Protein AF-A0A3B7D4I5-F1 (afdb_monomer)

Solvent-accessible surface area (backbone atoms only — not comparable to full-atom values): 6914 Å² total; per-residue (Å²): 123,66,64,62,58,49,51,51,51,52,49,56,51,49,69,68,64,67,80,83,75,76,72,61,68,58,54,61,61,45,47,56,60,52,48,54,52,50,55,51,49,54,54,47,51,71,71,57,50,79,86,58,76,73,88,76,76,68,84,72,82,76,75,82,68,80,87,82,72,85,89,70,88,86,79,81,91,80,82,84,83,66,93,67,67,78,54,64,34,91,91,41,79,90,50,81,65,52,80,82,127

Foldseek 3Di:
DVVVVVVVVVVVVVVVVPPDDDCPVVVVVVCVVVVVVVVVVVVCCVPVCPVDDPPPPDPPPPPDDPPDDDDDDPDDDDDDPDPDDPQDCPVPVPDDRDDDD

Radius of gyration: 33.46 Å; Cα contacts (8 Å, |Δi|>4): 15; chains: 1; bounding box: 57×42×79 Å

pLDDT: mean 73.71, std 11.94, range [52.72, 97.81]

Sequence (101 aa):
MSDLALQLSHAAVATLETSSDSGAPLVLLLLGPAGAAGVYWVLYRYYRNTDKSHDFEKETIIESQPATGSDHKVDTVSGTKRTQINGNNVTQYRKRVQRSG

Mean predicted aligned error: 18.59 Å

Structure (mmCIF, N/CA/C/O backbone):
data_AF-A0A3B7D4I5-F1
#
_entry.id   AF-A0A3B7D4I5-F1
#
loop_
_atom_site.group_PDB
_atom_site.id
_atom_site.type_symbol
_atom_site.label_atom_id
_atom_site.label_alt_id
_atom_site.label_comp_id
_atom_site.label_asym_id
_atom_site.label_entity_id
_atom_site.label_seq_id
_atom_site.pdbx_PDB_ins_code
_atom_site.Cartn_x
_atom_site.Cartn_y
_atom_site.Cartn_z
_atom_site.occupancy
_atom_site.B_iso_or_equiv
_atom_site.auth_seq_id
_atom_site.auth_comp_id
_atom_site.auth_asym_id
_atom_site.auth_atom_id
_atom_site.pdbx_PDB_model_num
ATOM 1 N N . MET A 1 1 ? 24.888 -25.890 -38.884 1.00 59.31 1 MET A N 1
ATOM 2 C CA . MET A 1 1 ? 23.903 -25.389 -37.891 1.00 59.31 1 MET A CA 1
ATOM 3 C C . MET A 1 1 ? 24.536 -24.528 -36.792 1.00 59.31 1 MET A C 1
ATOM 5 O O . MET A 1 1 ? 23.805 -23.809 -36.130 1.00 59.31 1 MET A O 1
ATOM 9 N N . SER A 1 2 ? 25.861 -24.550 -36.603 1.00 69.00 2 SER A N 1
ATOM 10 C CA . SER A 1 2 ? 26.590 -23.721 -35.626 1.00 69.00 2 SER A CA 1
ATOM 11 C C . SER A 1 2 ? 26.709 -22.242 -36.015 1.00 69.00 2 SER A C 1
ATOM 13 O O . SER A 1 2 ? 26.731 -21.382 -35.144 1.00 69.00 2 SER A O 1
ATOM 15 N N . ASP A 1 3 ? 26.744 -21.949 -37.314 1.00 75.50 3 ASP A N 1
ATOM 16 C CA . ASP A 1 3 ? 27.034 -20.609 -37.843 1.00 75.50 3 ASP A CA 1
ATOM 17 C C . ASP A 1 3 ? 25.891 -19.606 -37.611 1.00 75.50 3 ASP A C 1
ATOM 19 O O . ASP A 1 3 ? 26.109 -18.454 -37.254 1.00 75.50 3 ASP A O 1
ATOM 23 N N . LEU A 1 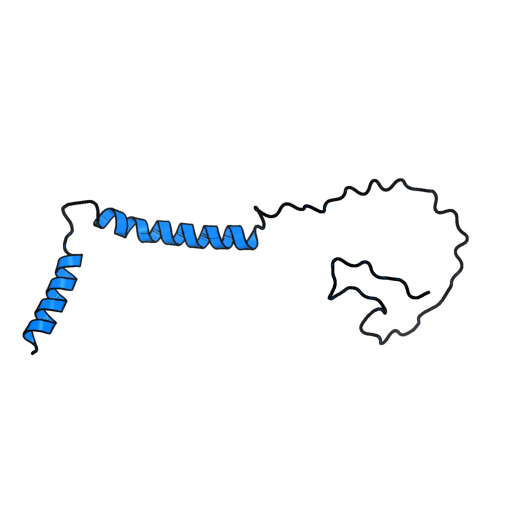4 ? 24.641 -20.072 -37.704 1.00 72.94 4 LEU A N 1
ATOM 24 C CA . LEU A 1 4 ? 23.451 -19.244 -37.486 1.00 72.94 4 LEU A CA 1
ATOM 25 C C . LEU A 1 4 ? 23.274 -18.865 -36.008 1.00 72.94 4 LEU A C 1
ATOM 27 O O . LEU A 1 4 ? 22.890 -17.743 -35.698 1.00 72.94 4 LEU A O 1
ATOM 31 N N . ALA A 1 5 ? 23.595 -19.784 -35.093 1.00 74.25 5 ALA A N 1
ATOM 32 C CA . ALA A 1 5 ? 23.578 -19.519 -33.655 1.00 74.25 5 ALA A CA 1
ATOM 33 C C . ALA A 1 5 ? 24.685 -18.531 -33.251 1.00 74.25 5 ALA A C 1
ATOM 35 O O . ALA A 1 5 ? 24.465 -17.675 -32.396 1.00 74.25 5 ALA A O 1
ATOM 36 N N . LEU A 1 6 ? 25.847 -18.620 -33.906 1.00 70.25 6 LEU A N 1
ATOM 37 C CA . LEU A 1 6 ? 26.943 -17.678 -33.720 1.00 70.25 6 LEU A CA 1
ATOM 38 C C . LEU A 1 6 ? 26.584 -16.297 -34.291 1.00 70.25 6 LEU A C 1
ATOM 40 O O . LEU A 1 6 ? 26.788 -15.289 -33.630 1.00 70.25 6 LEU A O 1
ATOM 44 N N . GLN A 1 7 ? 25.987 -16.218 -35.480 1.00 69.06 7 GLN A N 1
ATOM 45 C CA . GLN A 1 7 ? 25.536 -14.945 -36.051 1.00 69.06 7 GLN A CA 1
ATOM 46 C C . GLN A 1 7 ? 24.441 -14.283 -35.208 1.00 69.06 7 GLN A C 1
ATOM 48 O O . GLN A 1 7 ? 24.477 -13.072 -35.016 1.00 69.06 7 GLN A O 1
ATOM 53 N N . LEU A 1 8 ? 23.512 -15.063 -34.647 1.00 66.50 8 LEU A N 1
ATOM 54 C CA . LEU A 1 8 ? 22.492 -14.552 -33.728 1.00 66.50 8 LEU A CA 1
ATOM 55 C C . LEU A 1 8 ? 23.092 -14.015 -32.423 1.00 66.50 8 LEU A C 1
ATOM 57 O O . LEU A 1 8 ? 22.631 -12.987 -31.932 1.00 66.50 8 LEU A O 1
ATOM 61 N N . SER A 1 9 ? 24.121 -14.665 -31.870 1.00 67.69 9 SER A N 1
ATOM 62 C CA . SER A 1 9 ? 24.784 -14.175 -30.657 1.00 67.69 9 SER A CA 1
ATOM 63 C C . SER A 1 9 ? 25.602 -12.909 -30.918 1.00 67.69 9 SER A C 1
ATOM 65 O O . SER A 1 9 ? 25.519 -11.963 -30.138 1.00 67.69 9 SER A O 1
ATOM 67 N N . HIS A 1 10 ? 26.322 -12.837 -32.041 1.00 62.84 10 HIS A N 1
ATOM 68 C CA . HIS A 1 10 ? 27.064 -11.636 -32.433 1.00 62.84 10 HIS A CA 1
ATOM 69 C C . HIS A 1 10 ? 26.127 -10.483 -32.800 1.00 62.84 10 HIS A C 1
ATOM 71 O O . HIS A 1 10 ? 26.426 -9.346 -32.459 1.00 62.84 10 HIS A O 1
ATOM 77 N N . ALA A 1 11 ? 24.977 -10.755 -33.426 1.00 60.16 11 ALA A N 1
ATOM 78 C CA . ALA A 1 11 ? 23.957 -9.745 -33.697 1.00 60.16 11 ALA A CA 1
ATOM 79 C C . ALA A 1 11 ? 23.325 -9.213 -32.401 1.00 60.16 11 ALA A C 1
ATOM 81 O O . ALA A 1 11 ? 23.162 -8.006 -32.270 1.00 60.16 11 ALA A O 1
ATOM 82 N N . ALA A 1 12 ? 23.042 -10.079 -31.422 1.00 60.72 12 ALA A N 1
ATOM 83 C CA . ALA A 1 12 ? 22.529 -9.665 -30.113 1.00 60.72 12 ALA A CA 1
ATOM 84 C C . ALA A 1 12 ? 23.542 -8.805 -29.330 1.00 60.72 12 ALA A C 1
ATOM 86 O O . ALA A 1 12 ? 23.168 -7.810 -28.706 1.00 60.72 12 ALA A O 1
ATOM 87 N N . VAL A 1 13 ? 24.834 -9.143 -29.404 1.00 61.03 13 VAL A N 1
ATOM 88 C CA . VAL A 1 13 ? 25.917 -8.338 -28.815 1.00 61.03 13 VAL A CA 1
ATOM 89 C C . VAL A 1 13 ? 26.122 -7.031 -29.594 1.00 61.03 13 VAL A C 1
ATOM 91 O O . VAL A 1 13 ? 26.251 -5.979 -28.981 1.00 61.03 13 VAL A O 1
ATOM 94 N N . ALA A 1 14 ? 26.035 -7.048 -30.927 1.00 57.28 14 ALA A N 1
ATOM 95 C CA . ALA A 1 14 ? 26.129 -5.854 -31.772 1.00 57.28 14 ALA A CA 1
ATOM 96 C C . ALA A 1 14 ? 24.948 -4.883 -31.575 1.00 57.28 14 ALA A C 1
ATO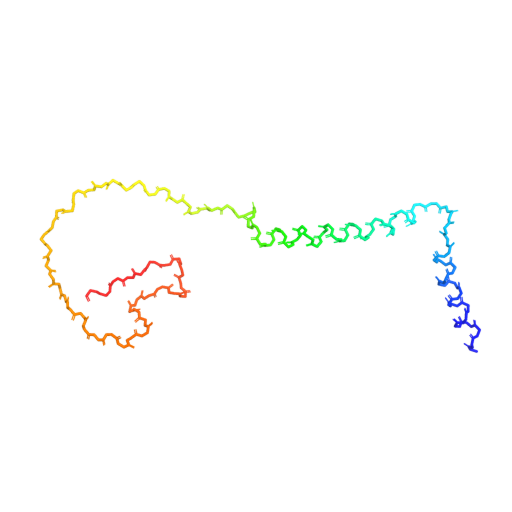M 98 O O . ALA A 1 14 ? 25.133 -3.670 -31.632 1.00 57.28 14 ALA A O 1
ATOM 99 N N . THR A 1 15 ? 23.745 -5.392 -31.279 1.00 58.62 15 THR A N 1
ATOM 100 C CA . THR A 1 15 ? 22.605 -4.553 -30.868 1.00 58.62 15 THR A CA 1
ATOM 101 C C . THR A 1 15 ? 22.793 -3.923 -29.487 1.00 58.62 15 THR A C 1
ATOM 103 O O . THR A 1 15 ? 22.164 -2.909 -29.205 1.00 58.62 15 THR A O 1
ATOM 106 N N . LEU A 1 16 ? 23.667 -4.480 -28.641 1.00 58.16 16 LEU A N 1
ATOM 107 C CA . LEU A 1 16 ? 24.083 -3.869 -27.374 1.00 58.16 16 LEU A CA 1
ATOM 108 C C . LEU A 1 16 ? 25.223 -2.850 -27.572 1.00 58.16 16 LEU A C 1
ATOM 110 O O . LEU A 1 16 ? 25.267 -1.836 -26.885 1.00 58.16 16 LEU A O 1
ATOM 114 N N . GLU A 1 17 ? 26.109 -3.098 -28.539 1.00 58.16 17 GLU A N 1
ATOM 115 C CA . GLU A 1 17 ? 27.255 -2.249 -28.910 1.00 58.16 17 GLU A CA 1
ATOM 116 C C . GLU A 1 17 ? 26.879 -1.007 -29.741 1.00 58.16 17 GLU A C 1
ATOM 118 O O . GLU A 1 17 ? 27.746 -0.184 -30.030 1.00 58.16 17 GLU A O 1
ATOM 123 N N . THR A 1 18 ? 25.605 -0.799 -30.106 1.00 57.53 18 THR A N 1
ATOM 124 C CA . THR A 1 18 ? 25.157 0.430 -30.797 1.00 57.53 18 THR A CA 1
ATOM 125 C C . THR A 1 18 ? 25.080 1.626 -29.834 1.00 57.53 18 THR A C 1
ATOM 127 O O . THR A 1 18 ? 24.047 2.218 -29.536 1.00 57.53 18 THR A O 1
ATOM 130 N N . SER A 1 19 ? 26.241 1.992 -29.309 1.00 61.09 19 SER A N 1
ATOM 131 C CA . SER A 1 19 ? 26.483 3.233 -28.593 1.00 61.09 19 SER A CA 1
ATOM 132 C C . SER A 1 19 ? 27.013 4.243 -29.601 1.00 61.09 19 SER A C 1
ATOM 134 O O . SER A 1 19 ? 28.226 4.352 -29.729 1.00 61.09 19 SER A O 1
ATOM 136 N N . SER A 1 20 ? 26.135 4.914 -30.358 1.00 59.19 20 SER A N 1
ATOM 137 C CA . SER A 1 20 ? 26.329 6.260 -30.959 1.00 59.19 20 SER A CA 1
ATOM 138 C C . SER A 1 20 ? 25.457 6.465 -32.203 1.00 59.19 20 SER A C 1
ATOM 140 O O . SER A 1 20 ? 25.975 6.619 -33.298 1.00 59.19 20 SER A O 1
ATOM 142 N N . ASP A 1 21 ? 24.134 6.443 -32.056 1.00 58.22 21 ASP A N 1
ATOM 143 C CA . ASP A 1 21 ? 23.248 7.455 -32.650 1.00 58.22 21 ASP A CA 1
ATOM 144 C C . ASP A 1 21 ? 21.805 7.144 -32.243 1.00 58.22 21 ASP A C 1
ATOM 146 O O . ASP A 1 21 ? 21.369 5.999 -32.316 1.00 58.22 21 ASP A O 1
ATOM 150 N N . SER A 1 22 ? 21.050 8.170 -31.850 1.00 58.66 22 SER A N 1
ATOM 151 C CA . SER A 1 22 ? 19.638 8.131 -31.416 1.00 58.66 22 SER A CA 1
ATOM 152 C C . SER A 1 22 ? 19.345 7.545 -30.016 1.00 58.66 22 SER A C 1
ATOM 154 O O . SER A 1 22 ? 19.967 6.594 -29.563 1.00 58.66 22 SER A O 1
ATOM 156 N N . GLY A 1 23 ? 18.390 8.163 -29.303 1.00 61.00 23 GLY A N 1
ATOM 157 C CA . GLY A 1 23 ? 18.139 8.131 -27.845 1.00 61.00 23 GLY A CA 1
ATOM 158 C C . GLY A 1 23 ? 17.915 6.795 -27.111 1.00 61.00 23 GLY A C 1
ATOM 159 O O . GLY A 1 23 ? 17.588 6.824 -25.924 1.00 61.00 23 GLY A O 1
ATOM 160 N N . ALA A 1 24 ? 18.122 5.642 -27.746 1.00 68.25 24 ALA A N 1
ATOM 161 C CA . ALA A 1 24 ? 18.080 4.323 -27.111 1.00 68.25 24 ALA A CA 1
ATOM 162 C C . ALA A 1 24 ? 18.978 4.169 -25.854 1.00 68.25 24 ALA A C 1
ATOM 164 O O . ALA A 1 24 ? 18.473 3.664 -24.845 1.00 68.25 24 ALA A O 1
ATOM 165 N N . PRO A 1 25 ? 20.248 4.636 -25.820 1.00 75.12 25 PRO A N 1
ATOM 166 C CA . PRO A 1 25 ? 21.084 4.490 -24.627 1.00 75.12 25 PRO A CA 1
ATOM 167 C C . PRO A 1 25 ? 20.580 5.332 -23.445 1.00 75.12 25 PRO A C 1
ATOM 169 O O . PRO A 1 25 ? 20.725 4.922 -22.296 1.00 75.12 25 PRO A O 1
ATOM 172 N N . LEU A 1 26 ? 19.918 6.470 -23.698 1.00 82.62 26 LEU A N 1
ATOM 173 C CA . LEU A 1 26 ? 19.336 7.298 -22.635 1.00 82.62 26 LEU A CA 1
ATOM 174 C C . LEU A 1 26 ? 18.094 6.653 -22.012 1.00 82.62 26 LEU A C 1
ATOM 176 O O . LEU A 1 26 ? 17.916 6.719 -20.797 1.00 82.62 26 LEU A O 1
ATOM 180 N N . VAL A 1 27 ? 17.251 6.005 -22.821 1.00 84.38 27 VAL A N 1
ATOM 181 C CA . VAL A 1 27 ? 16.069 5.284 -22.321 1.00 84.38 27 VAL A CA 1
ATOM 182 C C . VAL A 1 27 ? 16.488 4.098 -21.450 1.00 84.38 27 VAL A C 1
ATOM 184 O O . VAL A 1 27 ? 15.944 3.924 -20.361 1.00 84.38 27 VAL A O 1
ATOM 187 N N . LEU A 1 28 ? 17.484 3.317 -21.884 1.00 85.94 28 LEU A N 1
ATOM 188 C CA . LEU A 1 28 ? 18.016 2.201 -21.094 1.00 85.94 28 LEU A CA 1
ATOM 189 C C . LEU A 1 28 ? 18.667 2.675 -19.789 1.00 85.94 28 LEU A C 1
ATOM 191 O O . LEU A 1 28 ? 18.452 2.061 -18.744 1.00 85.94 28 LEU A O 1
ATOM 195 N N . LEU A 1 29 ? 19.392 3.797 -19.820 1.00 88.31 29 LEU A N 1
ATOM 196 C CA . LEU A 1 29 ? 19.969 4.406 -18.621 1.00 88.31 29 LEU A CA 1
ATOM 197 C C . LEU A 1 29 ? 18.890 4.865 -17.628 1.00 88.31 29 LEU A C 1
ATOM 199 O O . LEU A 1 29 ? 19.031 4.659 -16.424 1.00 88.31 29 LEU A O 1
ATOM 203 N N . LEU A 1 30 ? 17.799 5.461 -18.119 1.00 93.38 30 LEU A N 1
ATOM 204 C CA . LEU A 1 30 ? 16.690 5.920 -17.279 1.00 93.38 30 LEU A CA 1
ATOM 205 C C . LEU A 1 30 ? 15.834 4.778 -16.723 1.00 93.38 30 LEU A C 1
ATOM 207 O O . LEU A 1 30 ? 15.192 4.965 -15.689 1.00 93.38 30 LEU A O 1
ATOM 211 N N . LEU A 1 31 ? 15.838 3.602 -17.356 1.00 94.25 31 LEU A N 1
ATOM 212 C CA . LEU A 1 31 ? 15.012 2.464 -16.947 1.00 94.25 31 LEU A CA 1
ATOM 213 C C . LEU A 1 31 ? 15.289 2.030 -15.497 1.00 94.25 31 LEU A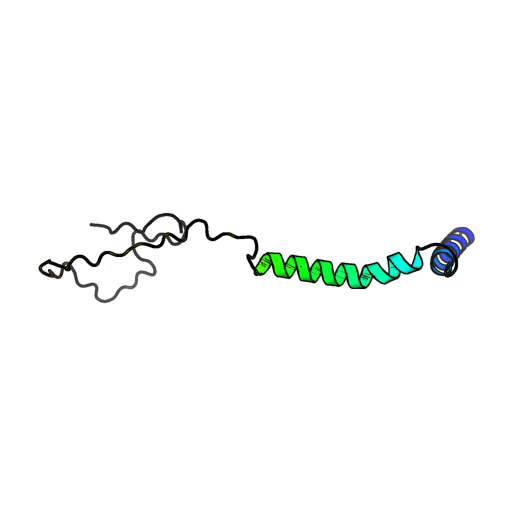 C 1
ATOM 215 O O . LEU A 1 31 ? 14.354 1.729 -14.757 1.00 94.25 31 LEU A O 1
ATOM 219 N N . GLY A 1 32 ? 16.555 2.048 -15.069 1.00 93.62 32 GLY A N 1
ATOM 220 C CA . GLY A 1 32 ? 16.950 1.699 -13.701 1.00 93.62 32 GLY A CA 1
ATOM 221 C C . GLY A 1 32 ? 16.384 2.668 -12.652 1.00 93.62 32 GLY A C 1
ATOM 222 O O . GLY A 1 32 ? 15.580 2.249 -11.813 1.00 93.62 32 GLY A O 1
ATOM 223 N N . PRO A 1 33 ? 16.744 3.967 -12.694 1.00 97.06 33 PRO A N 1
ATOM 224 C CA . PRO A 1 33 ? 16.213 4.972 -11.775 1.00 97.06 33 PRO A CA 1
ATOM 225 C C . PRO A 1 33 ? 14.685 5.095 -11.819 1.00 97.06 33 PRO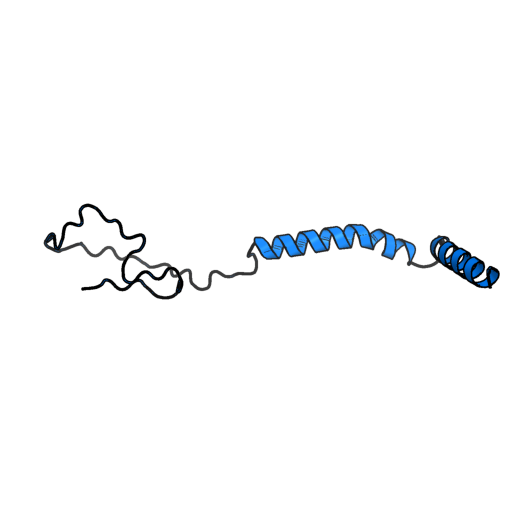 A C 1
ATOM 227 O O . PRO A 1 33 ? 14.054 5.195 -10.767 1.00 97.06 33 PRO A O 1
ATOM 230 N N . ALA A 1 34 ? 14.076 5.034 -13.009 1.00 97.06 34 ALA A N 1
ATOM 231 C CA . ALA A 1 34 ? 12.623 5.077 -13.156 1.00 97.06 34 ALA A CA 1
ATOM 232 C C . ALA A 1 34 ? 11.950 3.856 -12.514 1.00 97.06 34 ALA A C 1
ATOM 234 O O . ALA A 1 34 ? 10.959 4.005 -11.800 1.00 97.06 34 ALA A O 1
ATOM 235 N N . GLY A 1 35 ? 12.513 2.658 -12.706 1.00 97.31 35 GLY A N 1
ATOM 236 C CA . GLY A 1 35 ? 12.039 1.436 -12.062 1.00 97.31 35 GLY A CA 1
ATOM 237 C C . GLY A 1 35 ? 12.135 1.509 -10.537 1.00 97.31 35 GLY A C 1
ATOM 238 O O . GLY A 1 35 ? 11.159 1.222 -9.845 1.00 97.31 35 GLY A O 1
ATOM 239 N N . ALA A 1 36 ? 13.273 1.963 -10.005 1.00 97.31 36 ALA A N 1
ATOM 240 C CA . ALA A 1 36 ? 13.473 2.128 -8.565 1.00 97.31 36 ALA A CA 1
ATOM 241 C C . ALA A 1 36 ? 12.482 3.134 -7.953 1.00 97.31 36 ALA A C 1
ATOM 243 O O . ALA A 1 36 ? 11.840 2.841 -6.941 1.00 97.31 36 ALA A O 1
ATOM 244 N N . ALA A 1 37 ? 12.306 4.293 -8.596 1.00 97.81 37 ALA A N 1
ATOM 245 C CA . ALA A 1 37 ? 11.335 5.299 -8.178 1.00 97.81 37 ALA A CA 1
ATOM 246 C C . ALA A 1 37 ? 9.894 4.765 -8.242 1.00 97.81 37 ALA A C 1
ATOM 248 O O . ALA A 1 37 ? 9.115 4.989 -7.316 1.00 97.81 37 ALA A O 1
ATOM 249 N N . GLY A 1 38 ? 9.553 4.014 -9.294 1.00 97.19 38 GLY A N 1
ATOM 250 C CA . GLY A 1 38 ? 8.242 3.391 -9.461 1.00 97.19 38 GLY A CA 1
ATOM 251 C C . GLY A 1 38 ? 7.918 2.387 -8.354 1.00 97.19 38 GLY A C 1
ATOM 252 O O . GLY A 1 38 ? 6.860 2.482 -7.733 1.00 97.19 38 GLY A O 1
ATOM 253 N N . VAL A 1 39 ? 8.844 1.469 -8.049 1.00 97.12 39 VAL A N 1
ATOM 254 C CA . VAL A 1 39 ? 8.671 0.492 -6.958 1.00 97.12 39 VAL A CA 1
ATOM 255 C C . VAL A 1 39 ? 8.512 1.200 -5.614 1.00 97.12 39 VAL A C 1
ATOM 257 O O . VAL A 1 39 ? 7.579 0.894 -4.869 1.00 97.12 39 VAL A O 1
ATOM 260 N N . TYR A 1 40 ? 9.377 2.176 -5.317 1.00 94.62 40 TYR A N 1
ATOM 261 C CA . TYR A 1 40 ? 9.273 2.964 -4.089 1.00 94.62 40 TYR A CA 1
ATOM 262 C C . TYR A 1 40 ? 7.906 3.647 -3.971 1.00 94.62 40 TYR A C 1
ATOM 264 O O . TYR A 1 40 ? 7.260 3.559 -2.929 1.00 94.62 40 TYR A O 1
ATOM 272 N N . TRP A 1 41 ? 7.440 4.293 -5.042 1.00 94.12 41 TRP A N 1
ATOM 273 C CA . TRP A 1 41 ? 6.189 5.045 -5.037 1.00 94.12 41 TRP A CA 1
ATOM 274 C C . TRP A 1 41 ? 4.959 4.150 -4.842 1.00 94.12 41 TRP A C 1
ATOM 276 O O . TRP A 1 41 ? 4.068 4.496 -4.064 1.00 9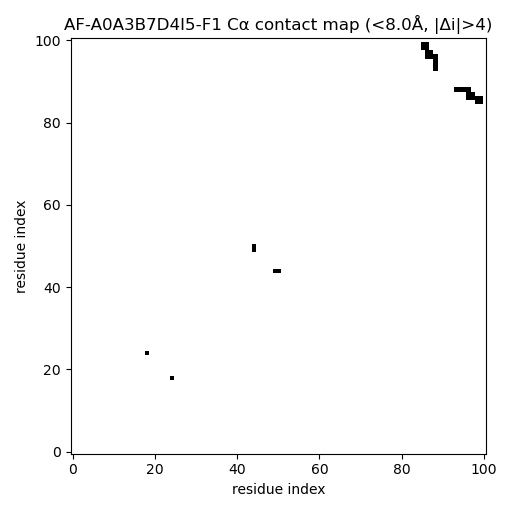4.12 41 TRP A O 1
ATOM 286 N N . VAL A 1 42 ? 4.927 2.976 -5.482 1.00 92.88 42 VAL A N 1
ATOM 287 C CA . VAL A 1 42 ? 3.849 1.990 -5.294 1.00 92.88 42 VAL A CA 1
ATOM 288 C C . VAL A 1 42 ? 3.791 1.519 -3.843 1.00 92.88 42 VAL A C 1
ATOM 290 O O . VAL A 1 42 ? 2.715 1.526 -3.245 1.00 92.88 42 VAL A O 1
ATOM 293 N N . LEU A 1 43 ? 4.935 1.161 -3.251 1.00 92.06 43 LEU A N 1
ATOM 294 C CA . LEU A 1 43 ? 5.000 0.740 -1.848 1.00 92.06 43 LEU A CA 1
ATOM 295 C C . LEU A 1 43 ? 4.608 1.872 -0.898 1.00 92.06 43 LEU A C 1
ATOM 297 O O . LEU A 1 43 ? 3.851 1.648 0.048 1.00 92.06 43 LEU A O 1
ATOM 301 N N . TYR A 1 44 ? 5.086 3.088 -1.171 1.00 89.88 44 TYR A N 1
ATOM 302 C CA . TYR A 1 44 ? 4.726 4.277 -0.412 1.00 89.88 44 TYR A CA 1
ATOM 303 C C . TYR A 1 44 ? 3.213 4.461 -0.418 1.00 89.88 44 TYR A C 1
ATOM 305 O O . TYR A 1 44 ? 2.621 4.521 0.650 1.00 89.88 44 TYR A O 1
ATOM 313 N N . ARG A 1 45 ? 2.563 4.464 -1.585 1.00 87.81 45 ARG A N 1
ATOM 314 C CA . ARG A 1 45 ? 1.1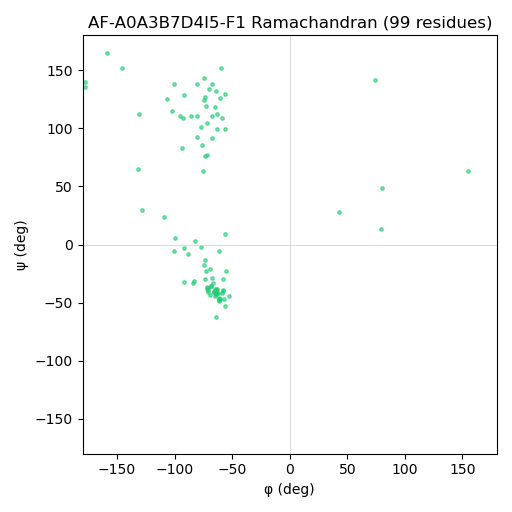11 4.656 -1.687 1.00 87.81 45 ARG A CA 1
ATOM 315 C C . ARG A 1 45 ? 0.320 3.511 -1.051 1.00 87.81 45 ARG A C 1
ATOM 317 O O . ARG A 1 45 ? -0.643 3.778 -0.340 1.00 87.81 45 ARG A O 1
ATOM 324 N N . TYR A 1 46 ? 0.758 2.265 -1.252 1.00 85.12 46 TYR A N 1
ATOM 325 C CA . TYR A 1 46 ? 0.104 1.076 -0.696 1.00 85.12 46 TYR A CA 1
ATOM 326 C C . TYR A 1 46 ? 0.037 1.109 0.835 1.00 85.12 46 TYR A C 1
ATOM 328 O O . TYR A 1 46 ? -0.993 0.779 1.416 1.00 85.12 46 TYR A O 1
ATOM 336 N N . TYR A 1 47 ? 1.116 1.539 1.496 1.00 83.50 47 TYR A N 1
ATOM 337 C CA . TYR A 1 47 ? 1.156 1.611 2.957 1.00 83.50 47 TYR A CA 1
ATOM 338 C C . TYR A 1 47 ? 0.725 2.962 3.526 1.00 83.50 47 TYR A C 1
ATOM 340 O O . TYR A 1 47 ? 0.181 3.013 4.629 1.00 83.50 47 TYR A O 1
ATOM 348 N N . ARG A 1 48 ? 0.975 4.074 2.823 1.00 82.62 48 ARG A N 1
ATOM 349 C CA . ARG A 1 48 ? 0.778 5.421 3.380 1.00 82.62 48 ARG A CA 1
ATOM 350 C C . ARG A 1 48 ? -0.646 5.922 3.325 1.00 82.62 48 ARG A C 1
ATOM 352 O O . ARG A 1 48 ? -0.840 7.054 3.757 1.00 82.62 48 ARG A O 1
ATOM 359 N N . ASN A 1 49 ? -1.609 5.123 2.855 1.00 70.44 49 ASN A N 1
ATOM 360 C CA . ASN A 1 49 ? -3.041 5.450 2.866 1.00 70.44 49 ASN A CA 1
ATOM 361 C C . ASN A 1 49 ? -3.322 6.913 2.458 1.00 70.44 49 ASN A C 1
ATOM 363 O O . ASN A 1 49 ? -4.278 7.519 2.927 1.00 70.44 49 ASN A O 1
ATOM 367 N N . THR A 1 50 ? -2.458 7.514 1.631 1.00 65.50 50 THR A N 1
ATOM 368 C CA . THR A 1 50 ? -2.455 8.967 1.388 1.00 65.50 50 T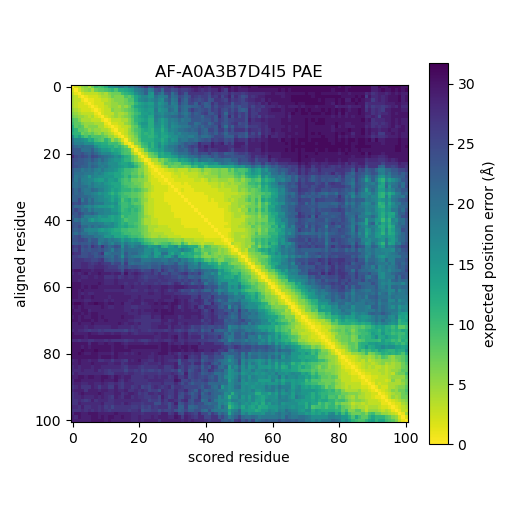HR A CA 1
ATOM 369 C C . THR A 1 50 ? -3.631 9.354 0.498 1.00 65.50 50 THR A C 1
ATOM 371 O O . THR A 1 50 ? -4.033 10.508 0.447 1.00 65.50 50 THR A O 1
ATOM 374 N N . ASP A 1 51 ? -4.198 8.358 -0.178 1.00 65.81 51 ASP A N 1
ATOM 375 C CA . ASP A 1 51 ? -5.402 8.410 -0.988 1.00 65.81 51 ASP A CA 1
ATOM 376 C C . ASP A 1 51 ? -6.653 7.881 -0.272 1.00 65.81 51 ASP A C 1
ATOM 378 O O . ASP A 1 51 ? -7.715 7.799 -0.884 1.00 65.81 51 ASP A O 1
ATOM 382 N N . LYS A 1 52 ? -6.564 7.543 1.019 1.00 68.62 52 LYS A N 1
ATOM 383 C CA . LYS A 1 52 ? -7.737 7.238 1.837 1.00 68.62 52 LYS A CA 1
ATOM 384 C C . LYS A 1 52 ? -8.163 8.484 2.599 1.00 68.62 52 LYS A C 1
ATOM 386 O O . LYS A 1 52 ? -7.501 8.899 3.546 1.00 68.62 52 LYS A O 1
ATOM 391 N N . SER A 1 53 ? -9.308 9.040 2.225 1.00 64.94 53 SER A N 1
ATOM 392 C CA . SER A 1 53 ? -10.062 9.919 3.107 1.00 64.94 53 SER A CA 1
ATOM 393 C C . SER A 1 53 ? -10.655 9.087 4.247 1.00 64.94 53 SER A C 1
ATOM 395 O O . SER A 1 53 ? -11.212 8.002 4.043 1.00 64.94 53 SER A O 1
ATOM 397 N N . HIS A 1 54 ? -10.526 9.572 5.479 1.00 59.53 54 HIS A N 1
ATOM 398 C CA . HIS A 1 54 ? -11.307 9.054 6.594 1.00 59.53 54 HIS A CA 1
ATOM 399 C C . HIS A 1 54 ? -12.753 9.562 6.451 1.00 59.53 54 HIS A C 1
ATOM 401 O O . HIS A 1 54 ? -13.180 10.462 7.163 1.00 59.53 54 HIS A O 1
ATOM 407 N N . ASP A 1 55 ? -13.531 8.968 5.538 1.00 56.88 55 ASP A N 1
ATOM 408 C CA . ASP A 1 55 ? -14.934 9.352 5.257 1.00 56.88 55 ASP A CA 1
ATOM 409 C C . ASP A 1 55 ? -15.882 9.199 6.466 1.00 56.88 55 ASP A C 1
ATOM 411 O O . ASP A 1 55 ? -17.057 9.559 6.407 1.00 56.88 55 ASP A O 1
ATOM 415 N N . PHE A 1 56 ? -15.388 8.651 7.580 1.00 55.28 56 PHE A N 1
ATOM 416 C CA . PHE A 1 56 ? -16.156 8.417 8.800 1.00 55.28 56 PHE A CA 1
ATOM 417 C C . PHE A 1 56 ? -15.490 8.980 10.058 1.00 55.28 56 PHE A C 1
ATOM 419 O O . PHE A 1 56 ? -15.717 8.461 11.152 1.00 55.28 56 PHE A O 1
ATOM 426 N N . GLU A 1 57 ? -14.715 10.056 9.945 1.00 58.50 57 GLU A N 1
ATOM 427 C CA . GLU A 1 57 ? -14.472 10.919 11.103 1.00 58.50 57 GLU A CA 1
ATOM 428 C C . GLU A 1 57 ? -15.716 11.780 11.346 1.00 58.50 57 GLU A C 1
ATOM 430 O O . GLU A 1 57 ? -15.864 12.890 10.848 1.00 58.50 57 GLU A O 1
ATOM 435 N N . LYS A 1 58 ? -16.673 11.227 12.097 1.00 62.09 58 LYS A N 1
ATOM 436 C CA . LYS A 1 58 ? -17.681 12.055 12.757 1.00 62.09 58 LYS A CA 1
ATOM 437 C C . LYS A 1 58 ? -17.050 12.605 14.025 1.00 62.09 58 LYS A C 1
ATOM 439 O O . LYS A 1 58 ? -16.865 11.844 14.978 1.00 62.09 58 LYS A O 1
ATOM 444 N N . GLU A 1 59 ? -16.793 13.911 14.062 1.00 59.75 59 GLU A N 1
ATOM 445 C CA . GLU A 1 59 ? -16.716 14.634 15.330 1.00 59.75 59 GLU A CA 1
ATOM 446 C C . GLU A 1 59 ? -18.042 14.400 16.055 1.00 59.75 59 GLU A C 1
ATOM 448 O O . GLU A 1 59 ? -19.089 14.959 15.728 1.00 59.75 59 GLU A O 1
ATOM 453 N N . THR A 1 60 ? -18.029 13.460 16.995 1.00 66.00 60 THR A N 1
ATOM 454 C CA . THR A 1 60 ? -19.149 13.300 17.907 1.00 66.00 60 THR A CA 1
ATOM 455 C C . THR A 1 60 ? -18.989 14.430 18.902 1.00 66.00 60 THR A C 1
ATOM 457 O O . THR A 1 60 ? -18.137 14.354 19.781 1.00 66.00 60 THR A O 1
ATOM 460 N N . ILE A 1 61 ? -19.766 15.498 18.731 1.00 64.38 61 ILE A N 1
ATOM 461 C CA . ILE A 1 61 ? -19.928 16.509 19.772 1.00 64.38 61 ILE A CA 1
ATOM 462 C C . ILE A 1 61 ? -20.582 15.776 20.944 1.00 64.38 61 ILE A C 1
ATOM 464 O O . ILE A 1 61 ? -21.773 15.467 20.917 1.00 64.38 61 ILE A O 1
ATOM 468 N N . ILE A 1 62 ? -19.770 15.389 21.926 1.00 64.81 62 ILE A N 1
ATOM 469 C CA . ILE A 1 62 ? -20.259 14.786 23.160 1.00 64.81 62 ILE A CA 1
ATOM 470 C C . ILE A 1 62 ? -20.719 15.951 24.027 1.00 64.81 62 ILE A C 1
ATOM 472 O O . ILE A 1 62 ? -19.928 16.554 24.748 1.00 64.81 62 ILE A O 1
ATOM 476 N N . GLU A 1 63 ? -22.000 16.292 23.933 1.00 68.12 63 GLU A N 1
ATOM 477 C CA . GLU A 1 63 ? -22.631 17.103 24.965 1.00 68.12 63 GLU A CA 1
ATOM 478 C C . GLU A 1 63 ? -22.693 16.248 26.235 1.00 68.12 63 GLU A C 1
ATOM 480 O O . GLU A 1 63 ? -23.378 15.222 26.288 1.00 68.12 63 GLU A O 1
ATOM 485 N N . SER A 1 64 ? -21.895 16.618 27.238 1.00 66.69 64 SER A N 1
ATOM 486 C CA . SER A 1 64 ? -21.867 15.935 28.525 1.00 66.69 64 SER A CA 1
ATOM 487 C C . SER A 1 64 ? -23.190 16.171 29.250 1.00 66.69 64 SER A C 1
ATOM 489 O O . SER A 1 64 ? -23.350 17.150 29.979 1.00 66.69 64 SER A O 1
ATOM 491 N N . GLN A 1 65 ? -24.150 15.275 29.051 1.00 72.56 65 GLN A N 1
ATOM 492 C CA . GLN A 1 65 ? -25.318 15.206 29.917 1.00 72.56 65 GLN A CA 1
ATOM 493 C C . GLN A 1 65 ? -24.852 14.740 31.305 1.00 72.56 65 GLN A C 1
ATOM 495 O O . GLN A 1 65 ? -23.999 13.845 31.387 1.00 72.56 65 GLN A O 1
ATOM 500 N N . PRO A 1 66 ? -25.354 15.328 32.404 1.00 72.00 66 PRO A N 1
ATOM 501 C CA . PRO A 1 66 ? -25.057 14.815 33.731 1.00 72.00 66 PRO A CA 1
ATOM 502 C C . PRO A 1 66 ? -25.477 13.344 33.792 1.00 72.00 66 PRO A C 1
ATOM 504 O O . PRO A 1 66 ? -26.594 12.993 33.415 1.00 72.00 66 PRO A O 1
ATOM 507 N N . ALA A 1 67 ? -24.572 12.476 34.246 1.00 67.62 67 ALA A N 1
ATOM 508 C CA . ALA A 1 67 ? -24.883 11.076 34.500 1.00 67.62 67 ALA A CA 1
ATOM 509 C C . ALA A 1 67 ? -25.775 10.987 35.749 1.00 67.62 67 ALA A C 1
ATOM 511 O O . ALA A 1 67 ? -25.310 10.700 36.849 1.00 67.62 67 ALA A O 1
ATOM 512 N N . THR A 1 68 ? -27.058 11.306 35.599 1.00 72.06 68 THR A N 1
ATOM 513 C CA . THR A 1 68 ? -28.076 11.102 36.626 1.00 72.06 68 THR A CA 1
ATOM 514 C C . THR A 1 68 ? -28.612 9.681 36.513 1.00 72.06 68 THR A C 1
ATOM 516 O O . THR A 1 68 ? -29.294 9.316 35.560 1.00 72.06 68 THR A O 1
ATOM 519 N N . GLY A 1 69 ? -28.283 8.858 37.504 1.00 69.56 69 GLY A N 1
ATOM 520 C CA . GLY A 1 69 ? -28.766 7.489 37.626 1.00 69.56 69 GLY A CA 1
ATOM 521 C C . GLY A 1 69 ? -28.239 6.865 38.910 1.00 69.56 69 GLY A C 1
ATOM 522 O O . GLY A 1 69 ? -27.097 7.106 39.296 1.00 69.56 69 GLY A O 1
ATOM 523 N N . SER A 1 70 ? -29.072 6.090 39.598 1.00 74.12 70 SER A N 1
ATOM 524 C CA . SER A 1 70 ? -28.605 5.241 40.687 1.00 74.12 70 SER A CA 1
ATOM 525 C C . SER A 1 70 ? -27.834 4.068 40.085 1.00 74.12 70 SER A C 1
ATOM 527 O O . SER A 1 70 ? -28.377 3.298 39.290 1.00 74.12 70 SER A O 1
ATOM 529 N N . ASP A 1 71 ? -26.552 3.947 40.428 1.00 71.25 71 ASP A N 1
ATOM 530 C CA . ASP A 1 71 ? -25.748 2.810 39.992 1.00 71.25 71 ASP A CA 1
ATOM 531 C C . ASP A 1 71 ? -26.202 1.566 40.765 1.00 71.25 71 ASP A C 1
ATOM 533 O O . ASP A 1 71 ? -25.950 1.414 41.964 1.00 71.25 71 ASP A O 1
ATOM 537 N N . HIS A 1 72 ? -26.952 0.699 40.088 1.00 73.50 72 HIS A N 1
ATOM 538 C CA . HIS A 1 72 ? -27.347 -0.595 40.615 1.00 73.50 72 HIS A CA 1
ATOM 539 C C . HIS A 1 72 ? -26.462 -1.654 39.986 1.00 73.50 72 HIS A C 1
ATOM 541 O O . HIS A 1 72 ? -26.523 -1.925 38.787 1.00 73.50 72 HIS A O 1
ATOM 547 N N . LYS A 1 73 ? -25.653 -2.290 40.828 1.00 79.19 73 LYS A N 1
ATOM 548 C CA . LYS A 1 73 ? -24.850 -3.435 40.427 1.00 79.19 73 LYS A CA 1
ATOM 549 C C . LYS A 1 73 ? -25.765 -4.553 39.918 1.00 79.19 73 LYS A C 1
ATOM 551 O O . LYS A 1 73 ? -26.461 -5.184 40.706 1.00 79.19 73 LYS A O 1
ATOM 556 N N . VAL A 1 74 ? -25.747 -4.789 38.608 1.00 79.12 74 VAL A N 1
ATOM 557 C CA . VAL A 1 74 ? -26.586 -5.802 37.945 1.00 79.12 74 VAL A CA 1
ATOM 558 C C . VAL A 1 74 ? -25.992 -7.206 37.997 1.00 79.12 74 VAL A C 1
ATOM 560 O O . VAL A 1 74 ? -26.742 -8.172 38.050 1.00 79.12 74 VAL A O 1
ATOM 563 N N . ASP A 1 75 ? -24.663 -7.335 38.006 1.00 71.19 75 ASP A N 1
ATOM 564 C CA . ASP A 1 75 ? -24.004 -8.642 38.068 1.00 71.19 75 ASP A CA 1
ATOM 565 C C . ASP A 1 75 ? -22.555 -8.539 38.585 1.00 71.19 75 ASP A C 1
ATOM 567 O O . ASP A 1 75 ? -21.961 -7.459 38.651 1.00 71.19 75 ASP A O 1
ATOM 571 N N . THR A 1 76 ? -21.974 -9.675 38.975 1.00 76.06 76 THR A N 1
ATOM 572 C CA . THR A 1 76 ? -20.543 -9.843 39.252 1.00 76.06 76 THR A CA 1
ATOM 573 C C . THR A 1 76 ? -20.029 -11.065 38.516 1.00 76.06 76 THR A C 1
ATOM 575 O O . THR A 1 76 ? -20.328 -12.194 38.894 1.00 76.06 76 THR A O 1
ATOM 578 N N . VAL A 1 77 ? -19.166 -10.858 37.525 1.00 71.25 77 VAL A N 1
ATOM 579 C CA . VAL A 1 77 ? -18.497 -11.974 36.856 1.00 71.25 77 VAL A CA 1
ATOM 580 C C . VAL A 1 77 ? -17.160 -12.242 37.543 1.00 71.25 77 VAL A C 1
ATOM 582 O O . VAL A 1 77 ? -16.219 -11.461 37.406 1.00 71.25 77 VAL A O 1
ATOM 585 N N . SER A 1 78 ? -17.055 -13.351 38.274 1.00 72.19 78 SER A N 1
ATOM 586 C CA . SER A 1 78 ? -15.789 -13.853 38.817 1.00 72.19 78 SER A CA 1
ATOM 587 C C . SER A 1 78 ? -15.335 -15.092 38.033 1.00 72.19 78 SER A C 1
ATOM 589 O O . SER A 1 78 ? -16.072 -16.061 37.879 1.00 72.19 78 SER A O 1
ATOM 591 N N . GLY A 1 79 ? -14.109 -15.067 37.495 1.00 68.69 79 GLY A N 1
ATOM 592 C CA . GLY A 1 79 ? -13.511 -16.234 36.829 1.00 68.69 79 GLY A CA 1
ATOM 593 C C . GLY A 1 79 ? -13.952 -16.487 35.379 1.00 68.69 79 GLY A C 1
ATOM 594 O O . GLY A 1 79 ? -14.268 -17.619 35.010 1.00 68.69 79 GLY A O 1
ATOM 595 N N . THR A 1 80 ? -13.935 -15.466 34.517 1.00 67.50 80 THR A N 1
ATOM 596 C CA . THR A 1 80 ? -14.178 -15.642 33.074 1.00 67.50 80 THR A CA 1
ATOM 597 C C . THR A 1 80 ? -13.105 -16.528 32.428 1.00 67.50 80 THR A C 1
ATOM 599 O O . THR A 1 80 ? -11.964 -16.111 32.272 1.00 67.50 80 THR A O 1
ATOM 602 N N . LYS A 1 81 ? -13.487 -17.730 31.974 1.00 71.06 81 LYS A N 1
ATOM 603 C CA . LYS A 1 81 ? -12.681 -18.570 31.054 1.00 71.06 81 LYS A CA 1
ATOM 604 C C . LYS A 1 81 ? -13.000 -18.324 29.574 1.00 71.06 81 LYS A C 1
ATOM 606 O O . LYS A 1 81 ? -12.433 -18.960 28.691 1.00 71.06 81 LYS A O 1
ATOM 611 N N . ARG A 1 82 ? -13.979 -17.459 29.301 1.00 70.94 82 ARG A N 1
ATOM 612 C CA . ARG A 1 82 ? -14.497 -17.204 27.958 1.00 70.94 82 ARG A CA 1
ATOM 613 C C . ARG A 1 82 ? -13.476 -16.367 27.188 1.00 70.94 82 ARG A C 1
ATOM 615 O O . ARG A 1 82 ? -13.105 -15.288 27.634 1.00 70.94 82 ARG A O 1
ATOM 622 N N . THR A 1 83 ? -13.042 -16.857 26.032 1.00 78.69 83 THR A N 1
ATOM 623 C CA . THR A 1 83 ? -12.061 -16.165 25.178 1.00 78.69 83 THR A CA 1
ATOM 624 C C . THR A 1 83 ? -12.653 -14.955 24.460 1.00 78.69 83 THR A C 1
ATOM 626 O O . THR A 1 83 ? -11.912 -14.152 23.900 1.00 78.69 83 THR A O 1
ATOM 629 N N . GLN A 1 84 ? -13.983 -14.824 24.457 1.00 77.62 84 GLN A N 1
ATOM 630 C CA . GLN A 1 84 ? -14.700 -13.771 23.755 1.00 77.62 84 GLN A CA 1
ATOM 631 C C . GLN A 1 84 ? -15.963 -13.323 24.500 1.00 77.62 84 GLN A C 1
ATOM 633 O O . GLN A 1 84 ? -16.596 -14.091 25.229 1.00 77.62 84 GLN A O 1
ATOM 638 N N . ILE A 1 85 ? -16.335 -12.061 24.281 1.00 79.31 85 ILE A N 1
ATOM 639 C CA . ILE A 1 85 ? -17.573 -11.458 24.782 1.00 79.31 85 ILE A CA 1
ATOM 640 C C . ILE A 1 85 ? -18.730 -11.867 23.860 1.00 79.31 85 ILE A C 1
ATOM 642 O O . ILE A 1 85 ? -18.581 -11.868 22.633 1.00 79.31 85 ILE A O 1
ATOM 646 N N . ASN A 1 86 ? -19.881 -12.200 24.445 1.00 75.50 86 ASN A N 1
ATOM 647 C CA . ASN A 1 86 ? -21.101 -12.477 23.689 1.00 75.50 86 ASN A CA 1
ATOM 648 C C . ASN A 1 86 ? -21.557 -11.209 22.955 1.00 75.50 86 ASN A C 1
ATOM 650 O O . ASN A 1 86 ? -21.602 -10.133 23.544 1.00 75.50 86 ASN A O 1
ATOM 654 N N . GLY A 1 87 ? -21.875 -11.333 21.666 1.00 76.06 87 GLY A N 1
ATOM 655 C CA . GLY A 1 87 ? -22.254 -10.186 20.834 1.00 76.06 87 GLY A CA 1
ATOM 656 C C . GLY A 1 87 ? -21.076 -9.342 20.332 1.00 76.06 87 GLY A C 1
ATOM 657 O O . GLY A 1 87 ? -21.301 -8.236 19.837 1.00 76.06 87 GLY A O 1
ATOM 658 N N . ASN A 1 88 ? -19.830 -9.831 20.441 1.00 78.31 88 ASN A N 1
ATOM 659 C CA . ASN A 1 88 ? -18.677 -9.131 19.875 1.00 78.31 88 ASN A CA 1
ATOM 660 C C . ASN A 1 88 ? -18.803 -8.954 18.349 1.00 78.31 88 ASN A C 1
ATOM 662 O O . ASN A 1 88 ? -19.437 -9.743 17.652 1.00 78.31 88 ASN A O 1
ATOM 666 N N . ASN A 1 89 ? -18.173 -7.902 17.832 1.00 82.62 89 ASN A N 1
ATOM 667 C CA . ASN A 1 89 ? -18.210 -7.521 16.423 1.00 82.62 89 ASN A CA 1
ATO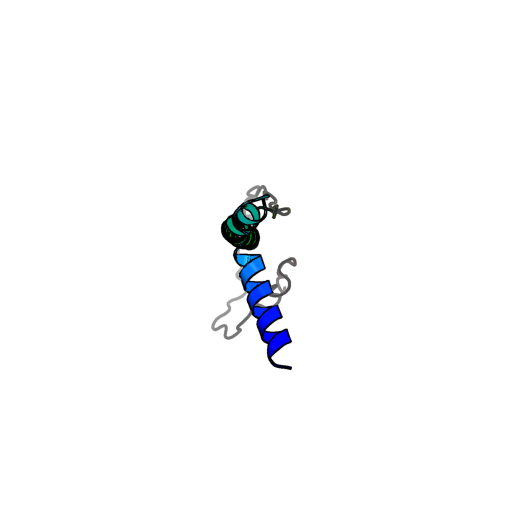M 668 C C . ASN A 1 89 ? -16.862 -7.755 15.715 1.00 82.62 89 ASN A C 1
ATOM 670 O O . ASN A 1 89 ? -16.584 -7.106 14.709 1.00 82.62 89 ASN A O 1
ATOM 674 N N . VAL A 1 90 ? -16.021 -8.669 16.222 1.00 83.19 90 VAL A N 1
ATOM 675 C CA . VAL A 1 90 ? -14.612 -8.825 15.800 1.00 83.19 90 VAL A CA 1
ATOM 676 C C . VAL A 1 90 ? -14.471 -9.111 14.299 1.00 83.19 90 VAL A C 1
ATOM 678 O O . VAL A 1 90 ? -13.493 -8.699 13.690 1.00 83.19 90 VAL A O 1
ATOM 681 N N . THR A 1 91 ? -15.458 -9.761 13.678 1.00 82.81 91 THR A N 1
ATOM 682 C CA . THR A 1 91 ? -15.487 -10.051 12.230 1.00 82.81 91 THR A CA 1
ATOM 683 C C . THR A 1 91 ? -16.377 -9.098 11.426 1.00 82.81 91 THR A C 1
ATOM 685 O O . THR A 1 91 ? -16.416 -9.163 10.201 1.00 82.81 91 THR A O 1
ATOM 688 N N . GLN A 1 92 ? -17.108 -8.206 12.097 1.00 78.12 92 GLN A N 1
ATOM 689 C CA . GLN A 1 92 ? -18.059 -7.269 11.497 1.00 78.12 92 GLN A CA 1
ATOM 690 C C . GLN A 1 92 ? -17.814 -5.865 12.057 1.00 78.12 92 GLN A C 1
ATOM 692 O O . GLN A 1 92 ? -18.675 -5.279 12.710 1.00 78.12 92 GLN A O 1
ATOM 697 N N . TYR A 1 93 ? -16.635 -5.313 11.759 1.00 71.44 93 TYR A N 1
ATOM 698 C CA . TYR A 1 93 ? -16.096 -4.072 12.343 1.00 71.44 93 TYR A CA 1
ATOM 699 C C . TYR A 1 93 ? -17.019 -2.848 12.203 1.00 71.44 93 TYR A C 1
ATOM 701 O O . TYR A 1 93 ? -16.910 -1.892 12.963 1.00 71.44 93 TYR A O 1
ATOM 709 N N . ARG A 1 94 ? -17.935 -2.867 11.226 1.00 76.75 94 ARG A N 1
ATOM 710 C CA . ARG A 1 94 ? -18.896 -1.781 10.968 1.00 76.75 94 ARG A CA 1
ATOM 711 C C . ARG A 1 94 ? -20.203 -1.899 11.759 1.00 76.75 94 ARG A C 1
ATOM 713 O O . ARG A 1 94 ? -21.008 -0.974 11.723 1.00 76.75 94 ARG A O 1
ATOM 720 N N . LYS A 1 95 ? -20.445 -3.012 12.455 1.00 73.25 95 LYS A N 1
ATOM 721 C CA . LYS A 1 95 ? -21.631 -3.198 13.302 1.00 73.25 95 LYS A CA 1
ATOM 722 C C . LYS A 1 95 ? -21.262 -2.970 14.761 1.00 73.25 95 LYS A C 1
ATOM 724 O O . LYS A 1 95 ? -20.206 -3.406 15.208 1.00 73.25 95 LYS A O 1
ATOM 729 N N . ARG A 1 96 ? -22.122 -2.274 15.507 1.00 73.38 96 ARG A N 1
ATOM 730 C CA . ARG A 1 96 ? -21.918 -2.046 16.944 1.00 73.38 96 ARG A CA 1
ATOM 731 C C . ARG A 1 96 ? -22.208 -3.321 17.735 1.00 73.38 96 ARG A C 1
ATOM 733 O O . ARG A 1 96 ? -23.134 -4.057 17.402 1.00 73.38 96 ARG A O 1
ATOM 740 N N . VAL A 1 97 ? -21.423 -3.539 18.789 1.00 76.00 97 VAL A N 1
ATOM 741 C CA . VAL A 1 97 ? -21.663 -4.588 19.788 1.00 76.00 97 VAL A CA 1
ATOM 742 C C . VAL A 1 97 ? -23.014 -4.332 20.447 1.00 76.00 97 VAL A C 1
ATOM 744 O O . VAL A 1 97 ? -23.265 -3.236 20.948 1.00 76.00 97 VAL A O 1
ATOM 747 N N . GLN A 1 98 ? -23.876 -5.343 20.430 1.00 75.06 98 GLN A N 1
ATOM 748 C CA . GLN A 1 98 ? -25.147 -5.333 21.146 1.00 75.06 98 GLN A CA 1
ATOM 749 C C . GLN A 1 98 ? -24.909 -5.939 22.527 1.00 75.06 98 GLN A C 1
ATOM 751 O O . GLN A 1 98 ? -24.324 -7.018 22.635 1.00 75.06 98 GLN A O 1
ATOM 756 N N . ARG A 1 99 ? -25.338 -5.249 23.587 1.00 67.50 99 ARG A N 1
ATOM 757 C CA . ARG A 1 99 ? -25.340 -5.838 24.930 1.00 67.50 99 ARG A CA 1
ATOM 758 C C . ARG A 1 99 ?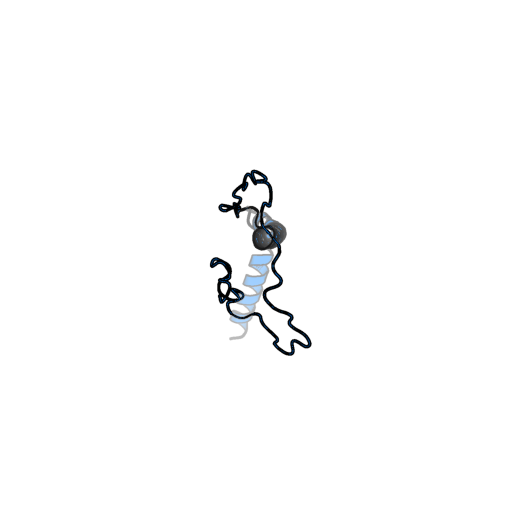 -26.482 -6.848 24.996 1.00 67.50 99 ARG A C 1
ATOM 760 O O . ARG A 1 99 ? -27.614 -6.504 24.671 1.00 67.50 99 ARG A O 1
ATOM 767 N N . SER A 1 100 ? -26.183 -8.083 25.392 1.00 62.22 100 SER A N 1
ATOM 768 C CA . SER A 1 100 ? -27.216 -9.024 25.821 1.00 62.22 100 SER A CA 1
ATOM 769 C C . SER A 1 100 ? -27.854 -8.461 27.091 1.00 62.22 100 SER A C 1
ATOM 771 O O . SER A 1 100 ? -27.125 -8.219 28.056 1.00 62.22 100 SER A O 1
ATOM 773 N N . GLY A 1 101 ? -29.156 -8.171 27.024 1.00 52.72 101 GLY A N 1
ATOM 774 C CA . GLY A 1 101 ? -29.964 -7.777 28.181 1.00 52.72 101 GLY A CA 1
ATOM 775 C C . GLY A 1 101 ? -30.175 -8.918 29.160 1.00 52.72 101 GLY A C 1
ATOM 776 O O . GLY A 1 101 ? -29.940 -10.084 28.764 1.00 52.72 101 GLY A O 1
#

Secondary structure (DSSP, 8-state):
-HHHHHHHHHHHHHHHS--SSSSHHHHHHHHHHHHHHHHHHHHHHHHH-TT---TT------------S-------------SS-TT--TT-TTSPPPPP-